Protein AF-A0A7J4EDD0-F1 (afdb_monomer)

Nearest PDB structures (foldseek):
  2yhy-assembly1_A  TM=7.976E-01  e=3.354E-06  Homo sapiens
  2gup-assembly1_A-2  TM=8.672E-01  e=3.233E-05  Streptococcus pneumoniae TIGR4
  5f7q-assembly1_J  TM=7.945E-01  e=8.538E-05  Listeria monocytogenes EGD-e
  3hrg-assembly1_A  TM=6.516E-01  e=2.817E-03  Bacteroides thetaiotaomicron VPI-5482
  7ess-assembly1_A  TM=6.409E-01  e=4.863E-02  Mycobacterium tuberculosis H37Rv

Radius of gyration: 22.36 Å; Cα contacts (8 Å, |Δi|>4): 185; chains: 1; bounding box: 66×40×45 Å

pLDDT: mean 84.86, std 14.79, range [34.81, 97.12]

Solvent-accessible surface area (backbone atoms only — not comparable to full-atom values): 7370 Å² total; per-residue (Å²): 134,66,74,66,61,64,51,52,55,52,52,53,53,53,50,50,53,53,53,51,55,62,69,66,56,77,74,75,85,55,35,30,40,38,35,43,43,41,63,69,35,31,37,42,34,44,29,43,91,90,38,73,53,81,78,63,49,74,47,70,40,56,97,39,63,68,50,46,50,57,59,50,46,61,50,57,74,74,47,86,64,71,25,34,31,80,45,62,62,57,45,72,43,95,89,35,28,25,67,42,18,95,67,38,67,72,47,40,69,34,46,51,40,59,49,36,34,76,75,67,74,28,55,54,52,76,85,85,128

Mean predicted aligned error: 10.22 Å

Foldseek 3Di:
DDVVVVVVVVVVVVVVVVVVVVVPPPPPFAWEWEWEQELFKIWIFIDTPNDTDDDIDMDGHDLAPVRVLVVVVVVCVVDPGQAYEYHYAADDDPNFARCDHPSHVNSHRDRRQVCCCVRVVHGYDDDDD

Structure (mmCIF, N/CA/C/O backbone):
data_AF-A0A7J4EDD0-F1
#
_entry.id   AF-A0A7J4EDD0-F1
#
loop_
_atom_site.group_PDB
_atom_site.id
_atom_site.type_symbol
_atom_site.label_atom_id
_atom_site.label_alt_id
_atom_site.label_comp_id
_atom_site.label_asym_id
_atom_site.label_entity_id
_atom_site.label_seq_id
_atom_site.pdbx_PDB_ins_code
_atom_site.Cartn_x
_atom_site.Cartn_y
_atom_site.Cartn_z
_atom_site.occupancy
_atom_site.B_iso_or_equiv
_atom_site.auth_seq_id
_atom_site.auth_comp_id
_atom_site.auth_asym_id
_atom_site.auth_atom_id
_atom_site.pdbx_PDB_model_num
ATOM 1 N N . MET A 1 1 ? -54.015 -27.247 30.458 1.00 54.25 1 MET A N 1
ATOM 2 C CA . MET A 1 1 ? -53.048 -26.294 29.867 1.00 54.25 1 MET A CA 1
ATOM 3 C C . MET A 1 1 ? -53.184 -26.386 28.359 1.00 54.25 1 MET A C 1
ATOM 5 O O . MET A 1 1 ? -53.191 -27.502 27.855 1.00 54.25 1 MET A O 1
ATOM 9 N N . ASN A 1 2 ? -53.405 -25.262 27.673 1.00 50.91 2 ASN A N 1
ATOM 10 C CA . ASN A 1 2 ? -53.648 -25.242 26.229 1.00 50.91 2 ASN A CA 1
ATOM 11 C C . ASN A 1 2 ? -52.295 -25.261 25.483 1.00 50.91 2 ASN A C 1
ATOM 13 O O . ASN A 1 2 ? -51.528 -24.311 25.653 1.00 50.91 2 ASN A O 1
ATOM 17 N N . PRO A 1 3 ? -51.970 -26.310 24.704 1.00 57.06 3 PRO A N 1
ATOM 18 C CA . PRO A 1 3 ? -50.662 -26.470 24.057 1.00 57.06 3 PRO A CA 1
ATOM 19 C C . PRO A 1 3 ? -50.310 -25.357 23.055 1.00 57.06 3 PRO A C 1
ATOM 21 O O . PRO A 1 3 ? -49.136 -25.169 22.744 1.00 57.06 3 PRO A O 1
ATOM 24 N N . GLU A 1 4 ? -51.291 -24.587 22.578 1.00 57.91 4 GLU A N 1
ATOM 25 C CA . GLU A 1 4 ? -51.043 -23.431 21.707 1.00 57.91 4 GLU A CA 1
ATOM 26 C C . GLU A 1 4 ? -50.458 -22.223 22.456 1.00 57.91 4 GLU A C 1
ATOM 28 O O . GLU A 1 4 ? -49.607 -21.521 21.910 1.00 57.91 4 GLU A O 1
ATOM 33 N N . SER A 1 5 ? -50.824 -22.032 23.731 1.00 56.88 5 SER A N 1
ATOM 34 C CA . SER A 1 5 ? -50.304 -20.941 24.576 1.00 56.88 5 SER A CA 1
ATOM 35 C C . SER A 1 5 ? -48.799 -21.089 24.803 1.00 56.88 5 SER A C 1
ATOM 37 O O . SER A 1 5 ? -48.040 -20.133 24.703 1.00 56.88 5 SER A O 1
ATOM 39 N N . THR A 1 6 ? -48.345 -22.328 25.006 1.00 62.06 6 THR A N 1
ATOM 40 C CA . THR A 1 6 ? -46.936 -22.663 25.258 1.00 62.06 6 THR A CA 1
ATOM 41 C C . THR A 1 6 ? -46.057 -22.516 24.011 1.00 62.06 6 THR A C 1
ATOM 43 O O . THR A 1 6 ? -44.832 -22.439 24.109 1.00 62.06 6 THR A O 1
ATOM 46 N N . ARG A 1 7 ? -46.669 -22.514 22.819 1.00 68.94 7 ARG A N 1
ATOM 47 C CA . ARG A 1 7 ? -45.967 -22.379 21.537 1.00 68.94 7 ARG A CA 1
ATOM 48 C C . ARG A 1 7 ? -45.723 -20.915 21.174 1.00 68.94 7 ARG A C 1
ATOM 50 O O . ARG A 1 7 ? -44.655 -20.608 20.656 1.00 68.94 7 ARG A O 1
ATOM 57 N N . LEU A 1 8 ? -46.682 -20.037 21.467 1.00 67.75 8 LEU A N 1
ATOM 58 C CA . LEU A 1 8 ? -46.563 -18.588 21.271 1.00 67.75 8 LEU A CA 1
ATOM 59 C C . LEU A 1 8 ? -45.505 -17.974 22.196 1.00 67.75 8 LEU A C 1
ATOM 61 O O . LEU A 1 8 ? -44.610 -17.288 21.713 1.00 67.75 8 LEU A O 1
ATOM 65 N N . GLU A 1 9 ? -45.527 -18.324 23.484 1.00 72.31 9 GLU A N 1
ATOM 66 C CA . GLU A 1 9 ? -44.563 -17.821 24.477 1.00 72.31 9 GLU A CA 1
ATOM 67 C C . GLU A 1 9 ? -43.112 -18.186 24.119 1.00 72.31 9 GLU A C 1
ATOM 69 O O . GLU A 1 9 ? -42.212 -17.352 24.203 1.00 72.31 9 GLU A O 1
ATOM 74 N N . LYS A 1 10 ? -42.875 -19.411 23.628 1.00 74.06 10 LYS A N 1
ATOM 75 C CA . LYS A 1 10 ? -41.546 -19.831 23.153 1.00 74.06 10 LYS A CA 1
ATOM 76 C C . LYS A 1 10 ? -41.062 -19.026 21.948 1.00 74.06 10 LYS A C 1
ATOM 78 O O . LYS A 1 10 ? -39.880 -18.713 21.865 1.00 74.06 10 LYS A O 1
ATOM 83 N N . HIS A 1 11 ? -41.961 -18.692 21.027 1.00 74.56 11 HIS A N 1
ATOM 84 C CA . HIS A 1 11 ? -41.615 -17.943 19.821 1.00 74.56 11 HIS A CA 1
ATOM 85 C C . HIS A 1 11 ? -41.265 -16.479 20.138 1.00 74.56 11 HIS A C 1
ATOM 87 O O . HIS A 1 11 ? -40.349 -15.914 19.541 1.00 74.56 11 HIS A O 1
ATOM 93 N N . GLU A 1 12 ? -41.962 -15.869 21.099 1.00 78.38 12 GLU A N 1
ATOM 94 C CA . GLU A 1 12 ? -41.677 -14.507 21.567 1.00 78.38 12 GLU A CA 1
ATOM 95 C C . GLU A 1 12 ? -40.356 -14.433 22.346 1.00 78.38 12 GLU A C 1
ATOM 97 O O . GLU A 1 12 ? -39.560 -13.515 22.131 1.00 78.38 12 GLU A O 1
ATOM 102 N N . GLU A 1 13 ? -40.078 -15.435 23.186 1.00 78.62 13 GLU A N 1
ATOM 103 C CA . GLU A 1 13 ? -38.811 -15.585 23.909 1.00 78.62 13 GLU A CA 1
ATOM 104 C C . GLU A 1 13 ? -37.626 -15.738 22.934 1.00 78.62 13 GLU A C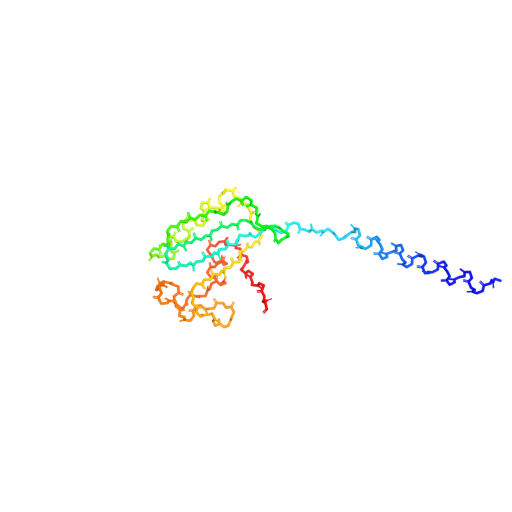 1
ATOM 106 O O . GLU A 1 13 ? -36.627 -15.021 23.038 1.00 78.62 13 GLU A O 1
ATOM 111 N N . GLU A 1 14 ? -37.751 -16.606 21.923 1.00 78.38 14 GLU A N 1
ATOM 112 C CA . GLU A 1 14 ? -36.730 -16.801 20.884 1.00 78.38 14 GLU A CA 1
ATOM 113 C C . GLU A 1 14 ? -36.493 -15.530 20.057 1.00 78.38 14 GLU A C 1
ATOM 115 O O . GLU A 1 14 ? -35.344 -15.181 19.759 1.00 78.38 14 GLU A O 1
ATOM 120 N N . PHE A 1 15 ? -37.558 -14.794 19.725 1.00 77.19 15 PHE A N 1
ATOM 121 C CA . PHE A 1 15 ? -37.450 -13.530 19.003 1.00 77.19 15 PHE A CA 1
ATOM 122 C C . PHE A 1 15 ? -36.754 -12.454 19.845 1.00 77.19 15 PHE A C 1
ATOM 124 O O . PHE A 1 15 ? -35.880 -11.747 19.335 1.00 77.19 15 PHE A O 1
ATOM 131 N N . ARG A 1 16 ? -37.069 -12.360 21.144 1.00 78.38 16 ARG A N 1
ATOM 132 C CA . ARG A 1 16 ? -36.403 -11.439 22.077 1.00 78.38 16 ARG A CA 1
ATOM 133 C C . ARG A 1 16 ? -34.909 -11.743 22.190 1.00 78.38 16 ARG A C 1
ATOM 135 O O . ARG A 1 16 ? -34.099 -10.836 22.010 1.00 78.38 16 ARG A O 1
ATOM 142 N N . ILE A 1 17 ? -34.542 -13.014 22.372 1.00 74.44 17 ILE A N 1
ATOM 143 C CA . ILE A 1 17 ? -33.140 -13.462 22.426 1.00 74.44 17 ILE A CA 1
ATOM 144 C C . ILE A 1 17 ? -32.413 -13.143 21.109 1.00 74.44 17 ILE A C 1
ATOM 146 O O . ILE A 1 17 ? -31.254 -12.725 21.121 1.00 74.44 17 ILE A O 1
ATOM 150 N N . HIS A 1 18 ? -33.070 -13.307 19.958 1.00 69.44 18 HIS A N 1
ATOM 151 C CA . HIS A 1 18 ? -32.485 -12.965 18.659 1.00 69.44 18 HIS A CA 1
ATOM 152 C C . HIS A 1 18 ? -32.245 -11.451 18.498 1.00 69.44 18 HIS A C 1
ATOM 154 O O . HIS A 1 18 ? -31.208 -11.044 17.969 1.00 69.44 18 HIS A O 1
ATOM 160 N N . GLN A 1 19 ? -33.166 -10.608 18.976 1.00 67.62 19 GLN A N 1
ATOM 161 C CA . GLN A 1 19 ? -33.020 -9.147 18.958 1.00 67.62 19 GLN A CA 1
ATOM 162 C C . GLN A 1 19 ? -31.932 -8.659 19.927 1.00 67.62 19 GLN A C 1
ATOM 164 O O . GLN A 1 19 ? -31.146 -7.780 19.574 1.00 67.62 19 GLN A O 1
ATOM 169 N N . GLU A 1 20 ? -31.823 -9.257 21.116 1.00 63.16 20 GLU A N 1
ATOM 170 C CA . GLU A 1 20 ? -30.758 -8.946 22.080 1.00 63.16 20 GLU A CA 1
ATOM 171 C C . GLU A 1 20 ? -29.374 -9.377 21.574 1.00 63.16 20 GLU A C 1
ATOM 173 O O . GLU A 1 20 ? -28.414 -8.618 21.696 1.00 63.16 20 GLU A O 1
ATOM 178 N N . LYS 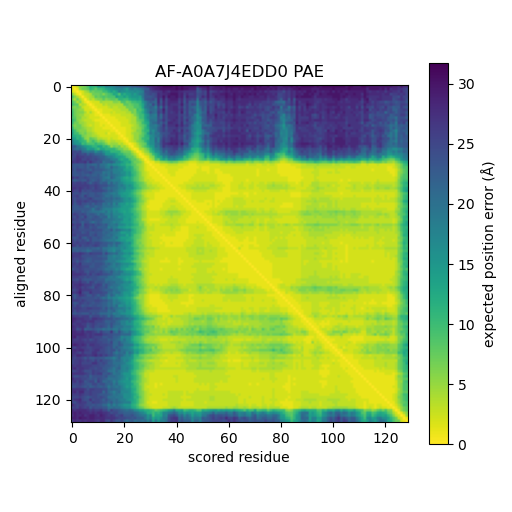A 1 21 ? -29.265 -10.529 20.895 1.00 60.16 21 LYS A N 1
ATOM 179 C CA . LYS A 1 21 ? -28.019 -10.951 20.225 1.00 60.16 21 LYS A CA 1
ATOM 180 C C . LYS A 1 21 ? -27.588 -10.003 19.103 1.00 60.16 21 LYS A C 1
ATOM 182 O O . LYS A 1 21 ? -26.392 -9.808 18.917 1.00 60.16 21 LYS A O 1
ATOM 187 N N . LYS A 1 22 ? -28.535 -9.396 18.376 1.00 59.00 22 LYS A N 1
ATOM 188 C CA . LYS A 1 22 ? -28.236 -8.338 17.392 1.00 59.00 22 LYS A CA 1
ATOM 189 C C . LYS A 1 22 ? -27.812 -7.024 18.050 1.00 59.00 22 LYS A C 1
ATOM 191 O O . LYS A 1 22 ? -26.978 -6.326 17.489 1.00 59.00 22 LYS A O 1
ATOM 196 N N . LYS A 1 23 ? -28.360 -6.690 19.224 1.00 55.62 23 LYS A N 1
ATOM 197 C CA . LYS A 1 23 ? -27.972 -5.492 19.991 1.00 55.62 23 LYS A CA 1
ATOM 198 C C . LYS A 1 23 ? -26.587 -5.604 20.636 1.00 55.62 23 LYS A C 1
ATOM 200 O O . LYS A 1 23 ? -25.915 -4.589 20.741 1.00 55.62 23 LYS A O 1
ATOM 205 N N . ASN A 1 24 ? -26.157 -6.811 21.009 1.00 51.94 24 ASN A N 1
ATOM 206 C CA . ASN A 1 24 ? -24.850 -7.068 21.631 1.00 51.94 24 ASN A CA 1
ATOM 207 C C . ASN A 1 24 ? -23.736 -7.435 20.633 1.00 51.94 24 ASN A C 1
ATOM 209 O O . ASN A 1 24 ? -22.666 -7.881 21.045 1.00 51.94 24 ASN A O 1
ATOM 213 N N . GLN A 1 25 ? -23.949 -7.251 19.327 1.00 51.75 25 GLN A N 1
ATOM 214 C CA . GLN A 1 25 ? -22.828 -7.171 18.394 1.00 51.75 25 GLN A CA 1
ATOM 215 C C . GLN A 1 25 ? -22.153 -5.814 18.597 1.00 51.75 25 GLN A C 1
ATOM 217 O O . GLN A 1 25 ? -22.505 -4.832 17.950 1.00 51.75 25 GLN A O 1
ATOM 222 N N . GLU A 1 26 ? -21.190 -5.764 19.518 1.00 51.56 26 GLU A N 1
ATOM 223 C CA . GLU A 1 26 ? -20.171 -4.719 19.527 1.00 51.56 26 GLU A CA 1
ATOM 224 C C . GLU A 1 26 ? -19.495 -4.738 18.154 1.00 51.56 26 GLU A C 1
ATOM 226 O O . GLU A 1 26 ? -18.654 -5.587 17.847 1.00 51.56 26 GLU A O 1
ATOM 231 N N . VAL A 1 27 ? -19.928 -3.838 17.273 1.00 54.53 27 VAL A N 1
ATOM 232 C CA . VAL A 1 27 ? -19.199 -3.544 16.048 1.00 54.53 27 VAL A CA 1
ATOM 233 C C . VAL A 1 27 ? -17.942 -2.833 16.517 1.00 54.53 27 VAL A C 1
ATOM 235 O O . VAL A 1 27 ? -17.965 -1.633 16.769 1.00 54.53 27 VAL A O 1
ATOM 238 N N . PHE A 1 28 ? -16.859 -3.587 16.703 1.00 56.97 28 PHE A N 1
ATOM 239 C CA . PHE A 1 28 ? -15.540 -2.989 16.831 1.00 56.97 28 PHE A CA 1
ATOM 240 C C . PHE A 1 28 ? -15.338 -2.108 15.601 1.00 56.97 28 PHE A C 1
ATOM 242 O O . PHE A 1 28 ? -15.319 -2.606 14.470 1.00 56.97 28 PHE A O 1
ATOM 249 N N . GLU A 1 29 ? -15.261 -0.797 15.818 1.00 68.69 29 GLU A N 1
ATOM 250 C CA . GLU A 1 29 ? -14.984 0.159 14.756 1.00 68.69 29 GLU A CA 1
ATOM 251 C C . GLU A 1 29 ? -13.570 -0.118 14.244 1.00 68.69 29 GLU A C 1
ATOM 253 O O . GLU A 1 29 ? -12.573 0.264 14.850 1.00 68.69 29 GLU A O 1
ATOM 258 N N . MET A 1 30 ? -13.481 -0.875 13.148 1.00 84.25 30 MET A N 1
ATOM 259 C CA . MET A 1 30 ? -12.220 -1.111 12.463 1.00 84.25 30 MET A CA 1
ATOM 260 C C . MET A 1 30 ? -11.926 0.065 11.539 1.00 84.25 30 MET A C 1
ATOM 262 O O . MET A 1 30 ? -12.653 0.297 10.566 1.00 84.25 30 MET A O 1
ATOM 266 N N . ARG A 1 31 ? -10.814 0.743 11.815 1.00 92.00 31 ARG A N 1
ATOM 267 C CA . ARG A 1 31 ? -10.195 1.736 10.943 1.00 92.00 31 ARG A CA 1
ATOM 268 C C . ARG A 1 31 ? -9.069 1.088 10.151 1.00 92.00 31 ARG A C 1
ATOM 270 O O . ARG A 1 31 ? -8.135 0.517 10.714 1.00 92.00 31 ARG A O 1
ATOM 277 N N . LEU A 1 32 ? -9.147 1.174 8.830 1.00 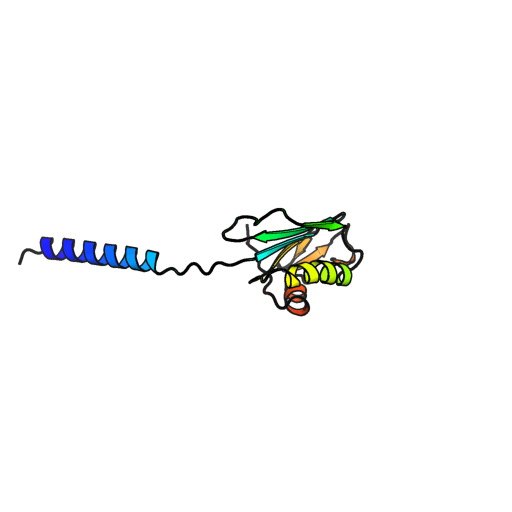94.19 32 LEU A N 1
ATOM 278 C CA . LEU A 1 32 ? -8.145 0.636 7.915 1.00 94.19 32 LEU A CA 1
ATOM 279 C C . LEU A 1 32 ? -7.437 1.768 7.182 1.00 94.19 32 LEU A C 1
ATOM 281 O O . LEU A 1 32 ? -8.083 2.700 6.708 1.00 94.19 32 LEU A O 1
ATOM 285 N N . LEU A 1 33 ? -6.120 1.650 7.040 1.00 95.50 33 LEU A N 1
ATOM 286 C CA . LEU A 1 33 ? -5.360 2.486 6.122 1.00 95.50 33 LEU A CA 1
ATOM 287 C C . LEU A 1 33 ? -5.425 1.853 4.732 1.00 95.50 33 LEU A C 1
ATOM 289 O O . LEU A 1 33 ? -4.915 0.754 4.507 1.00 95.50 33 LEU A O 1
ATOM 293 N N . CYS A 1 34 ? -6.046 2.535 3.781 1.00 95.88 34 CYS A N 1
ATOM 294 C CA . CYS A 1 34 ? -6.114 2.085 2.399 1.00 95.88 34 CYS A CA 1
ATOM 295 C C . CYS A 1 34 ? -5.037 2.773 1.564 1.00 95.88 34 CYS A C 1
ATOM 297 O O . CYS A 1 34 ? -5.001 3.999 1.496 1.00 95.88 34 CYS A O 1
ATOM 299 N N . LEU A 1 35 ? -4.194 1.980 0.904 1.00 95.62 35 LEU A N 1
ATOM 300 C CA . LEU A 1 35 ? -3.144 2.435 -0.002 1.00 95.62 35 LEU A CA 1
ATOM 301 C C . LEU A 1 35 ? -3.504 2.063 -1.442 1.00 95.62 35 LEU A C 1
ATOM 303 O O . LEU A 1 35 ? -3.834 0.911 -1.719 1.00 95.62 35 LEU A O 1
ATOM 307 N N . ASP A 1 36 ? -3.408 3.029 -2.348 1.00 95.38 36 ASP A N 1
ATOM 308 C CA . ASP A 1 36 ? -3.505 2.852 -3.798 1.00 95.38 36 ASP A CA 1
ATOM 309 C C . ASP A 1 36 ? -2.194 3.329 -4.429 1.00 95.38 36 ASP A C 1
ATOM 311 O O . ASP A 1 36 ? -1.922 4.530 -4.496 1.00 95.38 36 ASP A O 1
ATOM 315 N N . VAL A 1 37 ? -1.348 2.376 -4.821 1.00 95.06 37 VAL A N 1
ATOM 316 C CA . VAL A 1 37 ? 0.012 2.616 -5.315 1.00 95.06 37 VAL A CA 1
ATOM 317 C C . VAL A 1 37 ? 0.039 2.509 -6.839 1.00 95.06 37 VAL A C 1
ATOM 319 O O . VAL A 1 37 ? 0.113 1.412 -7.403 1.00 95.06 37 VAL A O 1
ATOM 322 N N . GLY A 1 38 ? -0.022 3.663 -7.506 1.00 94.31 38 GLY A N 1
ATOM 323 C CA . GLY A 1 38 ? 0.104 3.808 -8.956 1.00 94.31 38 GLY A CA 1
ATOM 324 C C . GLY A 1 38 ? 1.487 4.305 -9.384 1.00 94.31 38 GLY A C 1
ATOM 325 O O . GLY A 1 38 ? 2.281 4.748 -8.563 1.00 94.31 38 GLY A O 1
ATOM 326 N N . GLY A 1 39 ? 1.785 4.225 -10.687 1.00 94.38 39 GLY A N 1
ATOM 327 C CA . GLY A 1 39 ? 3.126 4.534 -11.216 1.00 94.38 39 GLY A CA 1
ATOM 328 C C . GLY A 1 39 ? 3.554 5.996 -11.084 1.00 94.38 39 GLY A C 1
ATOM 329 O O . GLY A 1 39 ? 4.739 6.281 -10.976 1.00 94.38 39 GLY A O 1
ATOM 330 N N . ASP A 1 40 ? 2.591 6.915 -11.080 1.00 95.06 40 ASP A N 1
ATOM 331 C CA . ASP A 1 40 ? 2.837 8.357 -10.962 1.00 95.06 40 ASP A CA 1
ATOM 332 C C . ASP A 1 40 ? 2.650 8.859 -9.525 1.00 95.06 40 ASP A C 1
ATOM 334 O O . ASP A 1 40 ? 3.394 9.704 -9.033 1.00 95.06 40 ASP A O 1
ATOM 338 N N . LYS A 1 41 ? 1.669 8.300 -8.811 1.00 96.12 41 LYS A N 1
ATOM 339 C CA . LYS A 1 41 ? 1.311 8.733 -7.463 1.00 96.12 41 LYS A CA 1
ATOM 340 C C . LYS A 1 41 ? 0.761 7.618 -6.601 1.00 96.12 41 LYS A C 1
ATOM 342 O O . LYS A 1 41 ? 0.198 6.641 -7.095 1.00 96.12 41 LYS A O 1
ATOM 347 N N . VAL A 1 42 ? 0.869 7.843 -5.301 1.00 96.88 42 VAL A N 1
ATOM 348 C CA . VAL A 1 42 ? 0.253 7.041 -4.253 1.00 96.88 42 VAL A CA 1
ATOM 349 C C . VAL A 1 42 ? -0.870 7.847 -3.619 1.00 96.88 42 VAL A C 1
ATOM 351 O O . VAL A 1 42 ? -0.723 9.045 -3.369 1.00 96.88 42 VAL A O 1
ATOM 354 N N . ARG A 1 43 ? -1.995 7.186 -3.351 1.00 97.00 43 ARG A N 1
ATOM 355 C CA . ARG A 1 43 ? -3.064 7.728 -2.511 1.00 97.00 43 ARG A CA 1
ATOM 356 C C . ARG A 1 43 ? -3.166 6.916 -1.234 1.00 97.00 43 ARG A C 1
ATOM 358 O O . ARG A 1 43 ? -3.133 5.687 -1.286 1.00 97.00 43 ARG A O 1
ATOM 365 N N . CYS A 1 44 ? -3.337 7.599 -0.112 1.00 95.81 44 CYS A N 1
ATOM 366 C CA . CYS A 1 44 ? -3.646 6.969 1.161 1.00 95.81 44 CYS A CA 1
ATOM 367 C C . CYS A 1 44 ? -4.893 7.600 1.787 1.00 95.81 44 CYS A C 1
ATOM 369 O O . CYS A 1 44 ? -5.122 8.808 1.690 1.00 95.81 44 CYS A O 1
ATOM 371 N N . GLY A 1 45 ? -5.736 6.771 2.393 1.00 95.38 45 GLY A N 1
ATOM 372 C CA . GLY A 1 45 ? -6.953 7.234 3.046 1.00 95.38 45 GLY A CA 1
ATOM 373 C C . GLY A 1 45 ? -7.384 6.309 4.168 1.00 95.38 45 GLY A C 1
ATOM 374 O O . GLY A 1 45 ? -7.241 5.091 4.071 1.00 95.38 45 GLY A O 1
ATOM 375 N N . SER A 1 46 ? -7.933 6.908 5.217 1.00 95.25 46 SER A N 1
ATOM 376 C CA . SER A 1 46 ? -8.552 6.198 6.328 1.00 95.25 46 SER A CA 1
ATOM 377 C C . SER A 1 46 ? -9.940 5.708 5.919 1.00 95.25 46 SER A C 1
ATOM 379 O O . SER A 1 46 ? -10.715 6.455 5.317 1.00 95.25 46 SER A O 1
ATOM 381 N N . VAL A 1 47 ? -10.257 4.442 6.187 1.00 93.44 47 VAL A N 1
ATOM 382 C CA . VAL A 1 47 ? -11.564 3.840 5.902 1.00 93.44 47 VAL A CA 1
ATOM 383 C C . VAL A 1 47 ? -12.137 3.220 7.166 1.00 93.44 47 VAL A C 1
ATOM 385 O O . VAL A 1 47 ? -11.527 2.346 7.772 1.00 93.44 47 VAL A O 1
ATOM 388 N N . GLU A 1 48 ? -13.362 3.614 7.499 1.00 92.50 48 GLU A N 1
ATOM 389 C CA . GLU A 1 48 ? -14.145 3.058 8.605 1.00 92.50 48 GLU A CA 1
ATOM 390 C C . GLU A 1 48 ? -15.530 2.688 8.099 1.00 92.50 48 GLU A C 1
ATOM 392 O O . GLU A 1 48 ? -16.154 3.450 7.356 1.00 92.50 48 GLU A O 1
ATOM 397 N N . ASN A 1 49 ? -16.024 1.507 8.476 1.00 87.12 49 ASN A N 1
ATOM 398 C CA . ASN A 1 49 ? -17.363 1.038 8.096 1.00 87.12 49 ASN A CA 1
ATOM 399 C C . ASN A 1 49 ? -17.635 1.119 6.575 1.00 87.12 49 ASN A C 1
ATOM 401 O O . ASN A 1 49 ? -18.746 1.407 6.129 1.00 87.12 49 ASN A O 1
ATOM 405 N N . GLY A 1 50 ? -16.595 0.885 5.763 1.00 86.38 50 GLY A N 1
ATOM 406 C CA . GLY A 1 50 ? -16.666 0.941 4.299 1.00 86.38 50 GLY A CA 1
ATOM 407 C C . GLY A 1 50 ? -16.734 2.352 3.704 1.00 86.38 50 GLY A C 1
ATOM 408 O O . GLY A 1 50 ? -16.978 2.479 2.506 1.00 86.38 50 GLY A O 1
ATOM 409 N N . LYS A 1 51 ? -16.522 3.402 4.505 1.00 91.56 51 LYS A N 1
ATOM 410 C CA . LYS A 1 51 ? -16.494 4.798 4.059 1.00 91.56 51 LYS A CA 1
ATOM 411 C C . LYS A 1 51 ? -15.108 5.395 4.245 1.00 91.5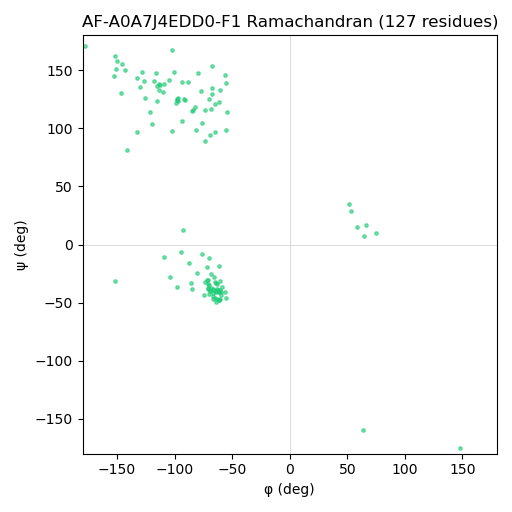6 51 LYS A C 1
ATOM 413 O O . LYS A 1 51 ? -14.491 5.212 5.291 1.00 91.56 51 LYS A O 1
ATOM 418 N N . ILE A 1 52 ? -14.660 6.135 3.235 1.00 93.62 52 ILE A N 1
ATOM 419 C CA . ILE A 1 52 ? -13.458 6.965 3.326 1.00 93.62 52 ILE A CA 1
ATOM 420 C C . ILE A 1 52 ? -13.733 8.100 4.312 1.00 93.62 52 ILE A C 1
ATOM 422 O O . ILE A 1 52 ? -14.740 8.799 4.193 1.00 93.62 52 ILE A O 1
ATOM 426 N N . GLN A 1 53 ? -12.828 8.269 5.267 1.00 94.38 53 GLN A N 1
ATOM 427 C CA . GLN A 1 53 ? -12.832 9.355 6.230 1.00 94.38 53 GLN A CA 1
ATOM 428 C C . GLN A 1 53 ? -12.014 10.520 5.670 1.00 94.38 53 GLN A C 1
ATOM 430 O O . GLN A 1 53 ? -10.852 10.366 5.292 1.00 94.38 53 GLN A O 1
ATOM 435 N N . GLY A 1 54 ? -12.634 11.696 5.591 1.00 91.00 54 GLY A N 1
ATOM 436 C CA . GLY A 1 54 ? -11.988 12.902 5.077 1.00 91.00 54 GLY A CA 1
ATOM 437 C C . GLY A 1 54 ? -11.571 12.820 3.602 1.00 91.00 54 GLY A C 1
ATOM 438 O O . GLY A 1 54 ? -12.109 12.047 2.807 1.00 91.00 54 GLY A O 1
ATOM 439 N N . LYS A 1 55 ? -10.625 13.685 3.219 1.00 93.69 55 LYS A N 1
ATOM 440 C CA . LYS A 1 55 ? -10.042 13.704 1.874 1.00 93.69 55 LYS A CA 1
ATOM 441 C C . LYS A 1 55 ? -8.785 12.823 1.866 1.00 93.69 55 LYS A C 1
ATOM 443 O O . LYS A 1 55 ? -7.884 13.108 2.653 1.00 93.69 55 LYS A O 1
ATOM 448 N N . PRO A 1 56 ? -8.676 11.827 0.965 1.00 94.44 56 PRO A N 1
ATOM 449 C CA . PRO A 1 56 ? -7.450 11.054 0.810 1.00 94.44 56 PRO A CA 1
ATOM 450 C C . PRO A 1 56 ? -6.251 11.959 0.538 1.00 94.44 56 PRO A C 1
ATOM 452 O O . PRO A 1 56 ? -6.347 12.916 -0.242 1.00 94.44 56 PRO A O 1
ATOM 455 N N . LYS A 1 57 ? -5.121 11.637 1.159 1.00 95.00 57 LYS A N 1
ATOM 456 C CA . LYS A 1 57 ? -3.848 12.280 0.854 1.00 95.00 57 LYS A CA 1
ATOM 457 C C . LYS A 1 57 ? -3.281 11.652 -0.413 1.00 95.00 57 LYS A C 1
ATOM 459 O O . LYS A 1 57 ? -3.491 10.470 -0.692 1.00 95.00 57 LYS A O 1
ATOM 464 N N . GLU A 1 58 ? -2.574 12.455 -1.193 1.00 97.00 58 GLU A N 1
ATOM 465 C CA . GLU A 1 58 ? -1.855 11.989 -2.372 1.00 97.00 58 GLU A CA 1
ATOM 466 C C . GLU A 1 58 ? -0.438 12.550 -2.377 1.00 97.00 58 GLU A C 1
ATOM 468 O O . GLU A 1 58 ? -0.209 13.687 -1.961 1.00 97.00 58 GLU A O 1
ATOM 473 N N . PHE A 1 59 ? 0.508 11.743 -2.843 1.00 96.50 59 PHE A N 1
ATOM 474 C CA . PHE A 1 59 ? 1.905 12.127 -3.003 1.00 96.50 59 PHE A CA 1
ATOM 475 C C . PHE A 1 59 ? 2.511 11.432 -4.233 1.00 96.50 59 PHE A C 1
ATOM 477 O O . PHE A 1 59 ? 1.997 10.390 -4.655 1.00 96.50 59 PHE A O 1
ATOM 484 N N . PRO A 1 60 ? 3.572 11.994 -4.844 1.00 97.12 60 PRO A N 1
ATOM 485 C CA . PRO A 1 60 ? 4.247 11.364 -5.978 1.00 97.12 60 PRO A CA 1
ATOM 486 C C . PRO A 1 60 ? 4.725 9.949 -5.645 1.00 97.12 60 PRO A C 1
ATOM 488 O O . PRO A 1 60 ? 5.132 9.683 -4.513 1.00 97.12 60 PRO A O 1
ATOM 491 N N . CYS A 1 61 ? 4.703 9.044 -6.625 1.00 96.69 61 CYS A N 1
ATOM 492 C CA . CYS A 1 61 ? 5.177 7.682 -6.423 1.00 96.69 61 CYS A CA 1
ATOM 493 C C . CYS A 1 61 ? 6.666 7.721 -6.048 1.00 96.69 61 CYS A C 1
ATOM 495 O O . CYS A 1 61 ? 7.476 8.268 -6.802 1.00 96.69 61 CYS A O 1
ATOM 497 N N . PRO A 1 62 ? 7.056 7.164 -4.890 1.00 95.75 62 PRO A N 1
ATOM 498 C CA . PRO A 1 62 ? 8.443 7.193 -4.465 1.00 95.75 62 PRO A CA 1
ATOM 499 C C . PRO A 1 62 ? 9.309 6.326 -5.383 1.00 95.75 62 PRO A C 1
ATOM 501 O O . PRO A 1 62 ? 8.854 5.346 -5.976 1.00 95.75 62 PRO A O 1
ATOM 504 N N . ALA A 1 63 ? 10.595 6.664 -5.469 1.00 95.56 63 ALA A N 1
ATOM 505 C CA . ALA A 1 63 ? 11.569 5.910 -6.260 1.00 95.56 63 ALA A CA 1
ATOM 506 C C . ALA A 1 63 ? 12.016 4.596 -5.588 1.00 95.56 63 ALA A C 1
ATOM 508 O O . ALA A 1 63 ? 12.739 3.808 -6.196 1.00 95.56 63 ALA A O 1
ATOM 509 N N . SER A 1 64 ? 11.621 4.363 -4.333 1.00 95.69 64 SER A N 1
ATOM 510 C CA . SER A 1 64 ? 11.996 3.181 -3.560 1.00 95.69 64 SER A CA 1
ATOM 511 C C . SER A 1 64 ? 10.944 2.823 -2.513 1.00 95.69 64 SER A C 1
ATOM 513 O O . SER A 1 64 ? 10.142 3.659 -2.090 1.00 95.69 64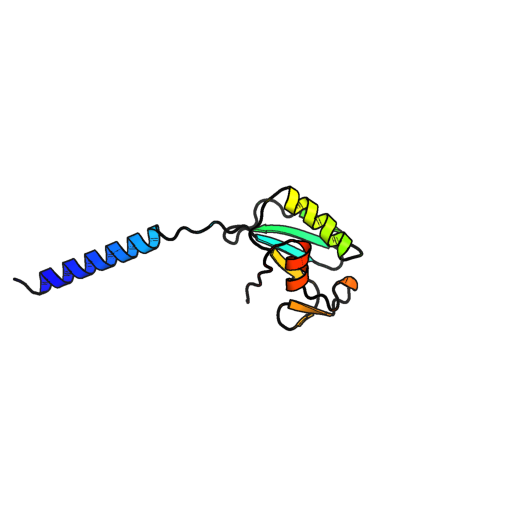 SER A O 1
ATOM 515 N N . LEU A 1 65 ? 11.015 1.579 -2.039 1.00 93.94 65 LEU A N 1
ATOM 516 C CA . LEU A 1 65 ? 10.161 1.061 -0.973 1.00 93.94 65 LEU A CA 1
ATOM 517 C C . LEU A 1 65 ? 10.347 1.811 0.357 1.00 93.94 65 LEU A C 1
ATOM 519 O O . LEU A 1 65 ? 9.369 2.138 1.018 1.00 93.94 65 LEU A O 1
ATOM 523 N N . SER A 1 66 ? 11.585 2.176 0.706 1.00 94.81 66 SER A N 1
ATOM 524 C CA . SER A 1 66 ? 11.873 3.006 1.889 1.00 94.81 66 SER A CA 1
ATOM 525 C C . SER A 1 66 ? 11.268 4.413 1.771 1.00 94.81 66 SER A C 1
ATOM 527 O O . SER A 1 66 ? 10.818 4.993 2.758 1.00 94.81 66 SER A O 1
ATOM 529 N N . GLY A 1 67 ? 11.188 4.962 0.552 1.00 95.69 67 GLY A N 1
ATOM 530 C CA . GLY A 1 67 ? 10.470 6.212 0.307 1.00 95.69 67 GLY A CA 1
ATOM 531 C C . GLY A 1 67 ? 8.971 6.084 0.590 1.00 95.69 67 GLY A C 1
ATOM 532 O O . GLY A 1 67 ? 8.393 6.977 1.204 1.00 95.69 67 GLY A O 1
ATOM 533 N N . LEU A 1 68 ? 8.357 4.961 0.198 1.00 95.50 68 LEU A N 1
ATOM 534 C CA . LEU A 1 68 ? 6.955 4.670 0.509 1.00 95.50 68 LEU A CA 1
ATOM 535 C C . LEU A 1 68 ? 6.730 4.540 2.019 1.00 95.50 68 LEU A C 1
ATOM 537 O O . LEU A 1 68 ? 5.800 5.142 2.551 1.00 95.50 68 LEU A O 1
ATOM 541 N N . GLU A 1 69 ? 7.597 3.794 2.700 1.00 95.25 69 GLU A N 1
ATOM 542 C CA . GLU A 1 69 ? 7.561 3.614 4.153 1.00 95.25 69 GLU A CA 1
ATOM 543 C C . GLU A 1 69 ? 7.592 4.956 4.886 1.00 95.25 69 GLU A C 1
ATOM 545 O O . GLU A 1 69 ? 6.761 5.203 5.753 1.00 95.25 69 GLU A O 1
ATOM 550 N N . LYS A 1 70 ? 8.482 5.868 4.480 1.00 94.94 70 LYS A N 1
ATOM 551 C CA . LYS A 1 70 ? 8.586 7.203 5.077 1.00 94.94 70 LYS A CA 1
ATOM 552 C C . LYS A 1 70 ? 7.307 8.026 4.916 1.00 94.94 70 LYS A C 1
ATOM 554 O O . LYS A 1 70 ? 6.927 8.738 5.842 1.00 94.94 70 LYS A O 1
ATOM 55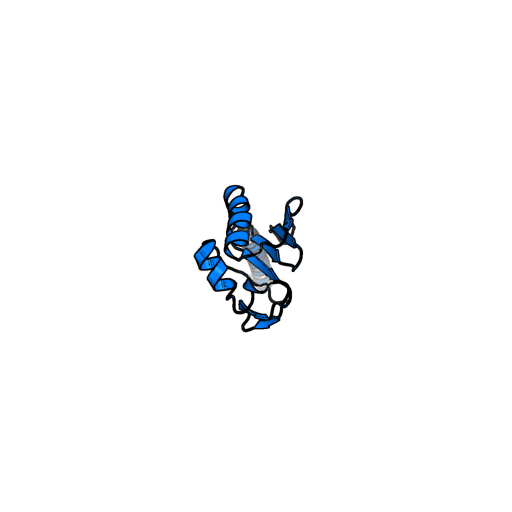9 N N . GLU A 1 71 ? 6.660 7.977 3.753 1.00 95.38 71 GLU A N 1
ATOM 560 C CA . GLU A 1 71 ? 5.409 8.714 3.531 1.00 95.38 71 GLU A CA 1
ATOM 561 C C . GLU A 1 71 ? 4.238 8.101 4.311 1.00 95.38 71 GLU A C 1
ATOM 563 O O . GLU A 1 71 ? 3.440 8.838 4.888 1.00 95.38 71 GLU A O 1
ATOM 568 N N . ILE A 1 72 ? 4.169 6.769 4.406 1.00 94.62 72 ILE A N 1
ATOM 569 C CA . ILE A 1 72 ? 3.164 6.073 5.222 1.00 94.62 72 ILE A CA 1
ATOM 570 C C . ILE A 1 72 ? 3.412 6.296 6.718 1.00 94.62 72 ILE A C 1
ATOM 572 O O . ILE A 1 72 ? 2.457 6.474 7.466 1.00 94.62 72 ILE A O 1
ATOM 576 N N . GLY A 1 73 ? 4.667 6.344 7.165 1.00 92.88 73 GLY A N 1
ATOM 577 C CA . GLY A 1 73 ? 5.021 6.594 8.563 1.00 92.88 73 GLY A CA 1
ATOM 578 C C . GLY A 1 73 ? 4.425 7.899 9.090 1.00 92.88 73 GLY A C 1
ATOM 579 O O . GLY A 1 73 ? 3.834 7.908 10.163 1.00 92.88 73 GLY A O 1
ATOM 580 N N . LYS A 1 74 ? 4.440 8.968 8.282 1.00 92.69 74 LYS A N 1
ATOM 581 C CA . LYS A 1 74 ? 3.782 10.245 8.625 1.00 92.69 74 LYS A CA 1
ATOM 582 C C . LYS A 1 74 ? 2.271 10.101 8.834 1.00 92.69 74 LYS A C 1
ATOM 584 O O . LYS A 1 74 ? 1.679 10.865 9.590 1.00 92.69 74 LYS A O 1
ATOM 589 N N . GLU A 1 75 ? 1.634 9.169 8.128 1.00 91.12 75 GLU A N 1
ATOM 590 C CA . GLU A 1 75 ? 0.208 8.876 8.287 1.00 91.12 75 GLU A CA 1
ATOM 591 C C . GLU A 1 75 ? -0.057 8.096 9.577 1.00 91.12 75 GLU A C 1
ATOM 593 O O . GLU A 1 75 ? -0.974 8.431 10.322 1.00 91.12 75 GLU A O 1
ATOM 598 N N . LEU A 1 76 ? 0.778 7.095 9.861 1.00 92.38 76 LEU A N 1
ATOM 599 C CA . LEU A 1 76 ? 0.691 6.275 11.072 1.00 92.38 76 LEU A CA 1
ATOM 600 C C . LEU A 1 76 ? 1.033 7.058 12.353 1.00 92.38 76 LEU A C 1
ATOM 602 O O . LEU A 1 76 ? 0.563 6.707 13.430 1.00 92.38 76 LEU A O 1
ATOM 606 N N . GLU A 1 77 ? 1.827 8.127 12.253 1.00 91.19 77 GLU A N 1
ATOM 607 C CA . GLU A 1 77 ? 2.071 9.066 13.357 1.00 91.19 77 GLU A CA 1
ATOM 608 C C . GLU A 1 77 ? 0.846 9.942 13.667 1.00 91.19 77 GLU A C 1
ATOM 610 O O . GLU A 1 77 ? 0.655 10.357 14.811 1.00 91.19 77 GLU A O 1
ATOM 615 N N . ALA A 1 78 ? 0.020 10.241 12.659 1.00 88.19 78 ALA A N 1
ATOM 616 C CA . ALA A 1 78 ? -1.142 11.116 12.802 1.00 88.19 78 ALA A CA 1
ATOM 617 C C . ALA A 1 78 ? -2.390 10.369 13.296 1.00 88.19 78 ALA A C 1
ATOM 619 O O . ALA A 1 78 ? -3.211 10.947 14.010 1.00 88.19 78 ALA A O 1
ATOM 620 N N . GLU A 1 79 ? -2.544 9.102 12.910 1.00 87.94 79 GLU A N 1
ATOM 621 C CA . GLU A 1 79 ? -3.722 8.291 13.206 1.00 87.94 79 GLU A CA 1
ATOM 622 C C . GLU A 1 79 ? -3.356 6.831 13.497 1.00 87.94 79 GLU A C 1
ATOM 624 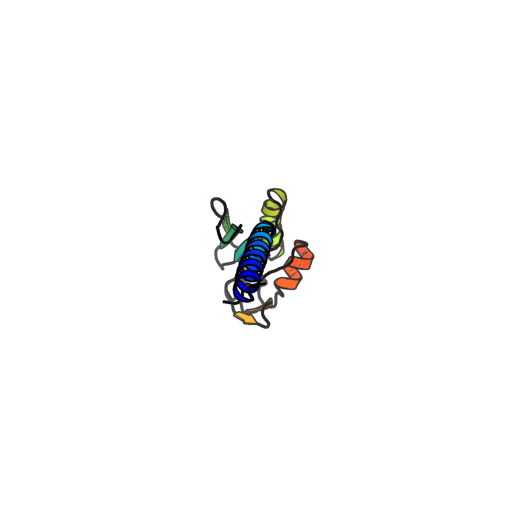O O . GLU A 1 79 ? -2.401 6.280 12.955 1.00 87.94 79 GLU A O 1
ATOM 629 N N . SER A 1 80 ? -4.158 6.168 14.334 1.00 91.19 80 SER A N 1
ATOM 630 C CA . SER A 1 80 ? -4.018 4.734 14.608 1.00 91.19 80 SER A CA 1
ATOM 631 C C . SER A 1 80 ? -4.920 3.905 13.700 1.00 91.19 80 SER A C 1
ATOM 633 O O . SER A 1 80 ? -6.082 4.243 13.490 1.00 91.19 80 SER A O 1
ATOM 635 N N . TYR A 1 81 ? -4.403 2.780 13.215 1.00 93.75 81 TYR A N 1
ATOM 636 C CA . TYR A 1 81 ? -5.098 1.893 12.286 1.00 93.75 81 TYR A CA 1
ATOM 637 C C . TYR A 1 81 ? -5.077 0.453 12.798 1.00 93.75 81 TYR A C 1
ATOM 639 O O . TYR A 1 81 ? -4.121 0.024 13.436 1.00 93.75 81 TYR A O 1
ATOM 647 N N . ASN A 1 82 ? -6.119 -0.319 12.492 1.00 93.81 82 ASN A N 1
ATOM 648 C CA . ASN A 1 82 ? -6.201 -1.741 12.839 1.00 93.81 82 ASN A CA 1
ATOM 649 C C . ASN A 1 82 ? -5.576 -2.646 11.771 1.00 93.81 82 ASN A C 1
ATOM 651 O O . ASN A 1 82 ? -5.336 -3.825 12.019 1.00 93.81 82 ASN A O 1
ATOM 655 N N . GLY A 1 83 ? -5.349 -2.118 10.570 1.00 93.94 83 GLY A N 1
ATOM 656 C CA . GLY A 1 83 ? -4.805 -2.865 9.448 1.00 93.94 83 GLY A CA 1
ATOM 657 C C . GLY A 1 83 ? -4.607 -1.991 8.221 1.00 93.94 83 GLY A C 1
ATOM 658 O O . GLY A 1 83 ? -5.071 -0.851 8.161 1.00 93.94 83 GLY A O 1
ATOM 659 N N . VAL A 1 84 ? -3.936 -2.558 7.226 1.00 94.94 84 VAL A N 1
ATOM 660 C CA . VAL A 1 84 ? -3.680 -1.909 5.940 1.00 94.94 84 VAL A CA 1
ATOM 661 C C . VAL A 1 84 ? -4.345 -2.714 4.833 1.00 94.94 84 VAL A C 1
ATOM 663 O O . VAL A 1 84 ? -4.307 -3.945 4.830 1.00 94.94 84 VAL A O 1
ATOM 666 N N . THR A 1 85 ? -4.931 -2.035 3.856 1.00 93.12 85 THR A N 1
ATOM 667 C CA . THR A 1 85 ? -5.289 -2.650 2.575 1.00 93.12 85 THR A CA 1
ATOM 668 C C . THR A 1 85 ? -4.443 -2.032 1.480 1.00 93.12 85 THR A C 1
ATOM 670 O O . THR A 1 85 ? -4.356 -0.809 1.396 1.00 93.12 85 THR A O 1
ATOM 673 N N . PHE A 1 86 ? -3.864 -2.862 0.621 1.00 92.38 86 PHE A N 1
ATOM 674 C CA . PHE A 1 86 ? -2.900 -2.422 -0.378 1.00 92.38 86 PHE A CA 1
ATOM 675 C C . PHE A 1 86 ? -3.398 -2.769 -1.782 1.00 92.38 86 PHE A C 1
ATOM 677 O O . PHE A 1 86 ? -3.530 -3.942 -2.140 1.00 92.38 86 PHE A O 1
ATOM 684 N N . ALA A 1 87 ? -3.687 -1.742 -2.571 1.00 92.19 87 ALA A N 1
ATOM 685 C CA . ALA A 1 87 ? -3.938 -1.830 -3.998 1.00 92.19 87 ALA A CA 1
ATOM 686 C C . ALA A 1 87 ? -2.711 -1.309 -4.747 1.00 92.19 87 ALA A C 1
ATOM 688 O O . ALA A 1 87 ? -2.065 -0.353 -4.321 1.00 92.19 87 ALA A O 1
ATOM 689 N N 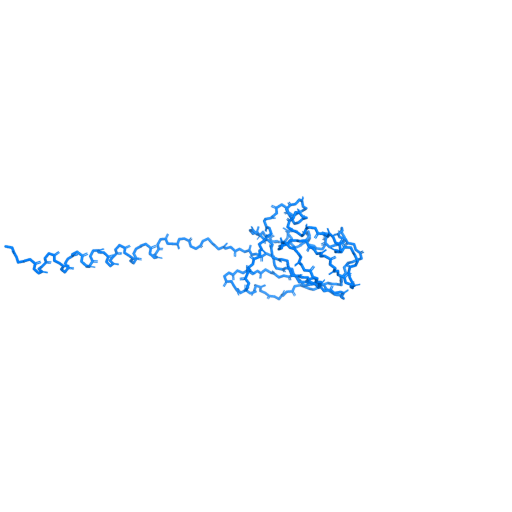. THR A 1 88 ? -2.366 -1.952 -5.860 1.00 91.50 88 THR A N 1
ATOM 690 C CA . THR A 1 88 ? -1.193 -1.551 -6.630 1.00 91.50 88 THR A CA 1
ATOM 691 C C . THR A 1 88 ? -1.319 -1.855 -8.110 1.00 91.50 88 THR A C 1
ATOM 693 O O . THR A 1 88 ? -2.002 -2.803 -8.504 1.00 91.50 88 THR A O 1
ATOM 696 N N . ALA A 1 89 ? -0.642 -1.048 -8.925 1.00 84.81 89 ALA A N 1
ATOM 697 C CA . ALA A 1 89 ? -0.453 -1.309 -10.339 1.00 84.81 89 ALA A CA 1
ATOM 698 C C . ALA A 1 89 ? 0.465 -2.523 -10.542 1.00 84.81 89 ALA A C 1
ATOM 700 O O . ALA A 1 89 ? 1.646 -2.490 -10.199 1.00 84.81 89 ALA A O 1
ATOM 701 N N . GLY A 1 90 ? -0.068 -3.583 -11.143 1.00 87.50 90 GLY A N 1
ATOM 702 C CA . GLY A 1 90 ? 0.685 -4.798 -11.428 1.00 87.50 90 GLY A CA 1
ATOM 703 C C . GLY A 1 90 ? -0.165 -6.061 -11.368 1.00 87.50 90 GLY A C 1
ATOM 704 O O . GLY A 1 90 ? -1.380 -6.008 -11.177 1.00 87.50 90 GLY A O 1
ATOM 705 N N . VAL A 1 91 ? 0.493 -7.206 -11.525 1.00 88.69 91 VAL A N 1
ATOM 706 C CA . VAL A 1 91 ? -0.115 -8.533 -11.359 1.00 88.69 91 VAL A CA 1
ATOM 707 C C . VAL A 1 91 ? 0.211 -9.048 -9.961 1.00 88.69 91 VAL A C 1
ATOM 709 O O . VAL A 1 91 ? 1.380 -9.115 -9.591 1.00 88.69 91 VAL A O 1
ATOM 712 N N . ILE A 1 92 ? -0.813 -9.415 -9.183 1.00 89.50 92 ILE A N 1
ATOM 713 C CA . ILE A 1 92 ? -0.641 -10.041 -7.863 1.00 89.50 92 ILE A CA 1
ATOM 714 C C . ILE A 1 92 ? -0.811 -11.554 -7.979 1.00 89.50 92 ILE A C 1
ATOM 716 O O . ILE A 1 92 ? -1.891 -12.033 -8.328 1.00 89.50 92 ILE A O 1
ATOM 720 N N . LYS A 1 93 ? 0.222 -12.296 -7.587 1.00 89.12 93 LYS A N 1
ATOM 721 C CA . LYS A 1 93 ? 0.228 -13.751 -7.440 1.00 89.12 93 LYS A CA 1
ATOM 722 C C . LYS A 1 93 ? 0.062 -14.140 -5.969 1.00 89.12 93 LYS A C 1
ATOM 724 O O . LYS A 1 93 ? 0.448 -13.396 -5.065 1.00 89.12 93 LYS A O 1
ATOM 729 N N . GLU A 1 94 ? -0.574 -15.288 -5.721 1.00 86.50 94 GLU A N 1
ATOM 730 C CA . GLU A 1 94 ? -0.735 -15.869 -4.371 1.00 86.50 94 GLU A CA 1
ATOM 731 C C . GLU A 1 94 ? -1.347 -14.900 -3.337 1.00 86.50 94 GLU A C 1
ATOM 733 O O . GLU A 1 94 ? -1.099 -14.974 -2.137 1.00 86.50 94 GLU A O 1
ATOM 738 N N . HIS A 1 95 ? -2.176 -13.961 -3.805 1.00 83.38 95 HIS A N 1
ATOM 739 C CA . HIS A 1 95 ? -2.838 -12.940 -2.986 1.00 83.38 95 HIS A CA 1
ATOM 740 C C . HIS A 1 95 ? -1.898 -12.014 -2.187 1.00 83.38 95 HIS A C 1
ATOM 742 O O . HIS A 1 95 ? -2.382 -11.338 -1.274 1.00 83.38 95 HIS A O 1
ATOM 748 N N . ALA A 1 96 ? -0.596 -11.974 -2.490 1.00 86.62 96 ALA A N 1
ATOM 749 C CA . ALA A 1 96 ? 0.378 -11.213 -1.701 1.00 86.62 96 ALA A CA 1
ATOM 750 C C . ALA A 1 96 ? 1.600 -10.716 -2.485 1.00 86.62 96 ALA A C 1
ATOM 752 O O . ALA A 1 96 ? 2.139 -9.667 -2.138 1.00 86.62 96 ALA A O 1
ATOM 753 N N . ILE A 1 97 ? 2.045 -11.446 -3.509 1.00 91.00 97 ILE A N 1
ATOM 754 C CA . ILE A 1 97 ? 3.297 -11.158 -4.213 1.00 91.00 97 ILE A CA 1
ATOM 755 C C . ILE A 1 97 ? 2.991 -10.358 -5.473 1.00 91.00 97 ILE A C 1
ATOM 757 O O . ILE A 1 97 ? 2.188 -10.793 -6.296 1.00 91.00 97 ILE A O 1
ATOM 761 N N . VAL A 1 98 ? 3.638 -9.209 -5.651 1.00 91.75 98 VAL A N 1
ATOM 762 C CA . VAL A 1 98 ? 3.592 -8.482 -6.924 1.00 91.75 98 VAL A CA 1
ATOM 763 C C . VAL A 1 98 ? 4.511 -9.197 -7.912 1.00 91.75 98 VAL A C 1
ATOM 765 O O . VAL A 1 98 ? 5.730 -9.108 -7.819 1.00 91.75 98 VAL A O 1
ATOM 768 N N . GLU A 1 99 ? 3.941 -9.935 -8.856 1.00 91.81 99 GLU A N 1
ATOM 769 C CA . GLU A 1 99 ? 4.714 -10.669 -9.859 1.00 91.81 99 GLU A CA 1
ATOM 770 C C . GLU A 1 99 ? 5.375 -9.707 -10.850 1.00 91.81 99 GLU A C 1
ATOM 772 O O . GLU A 1 99 ? 6.544 -9.868 -11.186 1.00 91.81 99 GLU A O 1
ATOM 777 N N . ILE A 1 100 ? 4.637 -8.682 -11.291 1.00 90.06 100 ILE A N 1
ATOM 778 C CA . ILE A 1 100 ? 5.109 -7.681 -12.255 1.00 90.06 100 ILE A CA 1
ATOM 779 C C . ILE A 1 100 ? 4.476 -6.328 -11.926 1.00 90.06 100 ILE A C 1
ATOM 781 O O . ILE A 1 100 ? 3.252 -6.241 -11.826 1.00 90.06 100 ILE A O 1
ATOM 785 N N . SER A 1 101 ? 5.286 -5.267 -11.846 1.00 90.81 101 SER A N 1
ATOM 786 C CA . SER A 1 101 ? 4.819 -3.874 -11.878 1.00 90.81 101 SER A CA 1
ATOM 787 C C . SER A 1 101 ? 5.677 -3.055 -12.853 1.00 90.81 101 SER A C 1
ATOM 789 O O . SER A 1 101 ? 6.770 -2.610 -12.500 1.00 90.81 101 SER A O 1
ATOM 791 N N . PRO A 1 102 ? 5.232 -2.856 -14.109 1.00 85.50 102 PRO A N 1
ATOM 792 C CA . PRO A 1 102 ? 6.090 -2.298 -15.159 1.00 85.50 102 PRO A CA 1
ATOM 793 C C . PRO A 1 102 ? 6.523 -0.856 -14.870 1.00 85.50 102 PRO A C 1
ATOM 795 O O . PRO A 1 102 ? 7.639 -0.462 -15.205 1.00 85.50 102 PRO A O 1
ATOM 798 N N . ASN A 1 103 ? 5.662 -0.088 -14.201 1.00 89.56 103 ASN A N 1
ATOM 799 C CA . ASN A 1 103 ? 5.891 1.326 -13.916 1.00 89.56 103 ASN A CA 1
ATOM 800 C C . ASN A 1 103 ? 6.530 1.567 -12.540 1.00 89.56 103 ASN A C 1
ATOM 802 O O . ASN A 1 103 ? 6.862 2.704 -12.226 1.00 89.56 103 ASN A O 1
ATOM 806 N N . ILE A 1 104 ? 6.689 0.527 -11.712 1.00 93.19 104 ILE A N 1
ATOM 807 C CA . ILE A 1 104 ? 7.196 0.643 -10.341 1.00 93.19 104 ILE A CA 1
ATOM 808 C C . ILE A 1 104 ? 8.114 -0.547 -10.055 1.00 93.19 104 ILE A C 1
ATOM 810 O O . ILE A 1 104 ? 7.729 -1.549 -9.457 1.00 93.19 104 ILE A O 1
ATOM 814 N N . GLN A 1 105 ? 9.364 -0.445 -10.502 1.00 91.81 105 GLN A N 1
ATOM 815 C CA . GLN A 1 105 ? 10.301 -1.573 -10.492 1.00 91.81 105 GLN A CA 1
ATOM 816 C C . GLN A 1 105 ? 10.539 -2.154 -9.091 1.00 91.81 105 GLN A C 1
ATOM 818 O O . GLN A 1 105 ? 10.612 -3.370 -8.944 1.00 91.81 105 GLN A O 1
ATOM 823 N N . TRP A 1 106 ? 10.577 -1.308 -8.056 1.00 94.00 106 TRP A N 1
ATOM 824 C CA . TRP A 1 106 ? 10.791 -1.736 -6.669 1.00 94.00 106 TRP A CA 1
ATOM 825 C C . TRP A 1 106 ? 9.613 -2.511 -6.059 1.00 94.00 106 TRP A C 1
ATOM 827 O O . TRP A 1 106 ? 9.781 -3.103 -4.996 1.00 94.00 106 TRP A O 1
ATOM 837 N N . LEU A 1 107 ? 8.439 -2.528 -6.700 1.00 93.19 107 LEU A N 1
ATOM 838 C CA . LEU A 1 107 ? 7.346 -3.410 -6.290 1.00 93.19 107 LEU A CA 1
ATOM 839 C C . LEU A 1 107 ? 7.524 -4.833 -6.802 1.00 93.19 107 LEU A C 1
ATOM 841 O O . LEU A 1 107 ? 6.955 -5.745 -6.219 1.00 93.19 107 LEU A O 1
ATOM 845 N N . THR A 1 108 ? 8.269 -5.049 -7.884 1.00 93.06 108 THR A N 1
ATOM 846 C CA . THR A 1 108 ? 8.400 -6.381 -8.483 1.00 93.06 108 THR A CA 1
ATOM 847 C C . THR A 1 108 ? 9.019 -7.362 -7.484 1.00 93.06 108 THR A C 1
ATOM 849 O O . THR A 1 108 ? 10.015 -7.055 -6.835 1.00 93.06 108 THR A O 1
ATOM 852 N N . ALA A 1 109 ? 8.413 -8.545 -7.365 1.00 92.88 109 ALA A N 1
ATOM 853 C CA . ALA A 1 109 ? 8.718 -9.593 -6.390 1.00 92.88 109 ALA A CA 1
ATOM 854 C C . ALA A 1 109 ? 8.473 -9.227 -4.911 1.00 92.88 109 ALA A C 1
ATOM 856 O O . ALA A 1 109 ? 8.780 -10.027 -4.024 1.00 92.88 109 ALA A O 1
ATOM 857 N N . LEU A 1 110 ? 7.871 -8.068 -4.616 1.00 94.06 110 LEU A N 1
ATOM 858 C CA . LEU A 1 110 ? 7.525 -7.693 -3.248 1.00 94.06 110 LEU A CA 1
ATOM 859 C C . LEU A 1 110 ? 6.376 -8.563 -2.728 1.00 94.06 110 LEU A C 1
ATOM 861 O O . LEU A 1 110 ? 5.287 -8.585 -3.305 1.00 94.06 110 LEU A O 1
ATOM 865 N N . ASN A 1 111 ? 6.586 -9.218 -1.585 1.00 94.81 111 ASN A N 1
ATOM 866 C CA . ASN A 1 111 ? 5.494 -9.767 -0.788 1.00 94.81 111 ASN A CA 1
ATOM 867 C C . ASN A 1 111 ? 4.882 -8.644 0.058 1.00 94.81 111 ASN A C 1
ATOM 869 O O . ASN A 1 111 ? 5.394 -8.296 1.120 1.00 94.81 111 ASN A O 1
ATOM 873 N N . VAL A 1 112 ? 3.775 -8.083 -0.421 1.00 93.25 112 VAL A N 1
ATOM 874 C CA . VAL A 1 112 ? 3.109 -6.924 0.183 1.00 93.25 112 VAL A CA 1
ATOM 875 C C . VAL A 1 112 ? 2.636 -7.224 1.601 1.00 93.25 112 VAL A C 1
ATOM 877 O O . VAL A 1 112 ? 2.799 -6.390 2.486 1.00 93.25 112 VAL A O 1
ATOM 880 N N . LYS A 1 113 ? 2.082 -8.418 1.843 1.00 92.94 113 LYS A N 1
ATOM 881 C CA . LYS A 1 113 ? 1.579 -8.779 3.175 1.00 92.94 113 LYS A CA 1
ATOM 882 C C . LYS A 1 113 ? 2.703 -8.844 4.197 1.00 92.94 113 LYS A C 1
ATOM 884 O O . LYS A 1 113 ? 2.553 -8.304 5.288 1.00 92.94 113 LYS A O 1
ATOM 889 N N . GLN A 1 114 ? 3.801 -9.496 3.823 1.00 94.88 114 GLN A N 1
ATOM 890 C CA . GLN A 1 114 ? 4.964 -9.627 4.689 1.00 94.88 114 GLN A CA 1
ATOM 891 C C . GLN A 1 114 ? 5.617 -8.264 4.923 1.00 94.88 114 GLN A C 1
ATOM 893 O O . GLN A 1 114 ? 5.879 -7.905 6.061 1.00 94.88 114 GLN A O 1
ATOM 898 N N . TRP A 1 115 ? 5.776 -7.456 3.871 1.00 94.56 115 TRP A N 1
ATOM 899 C CA . TRP A 1 115 ? 6.342 -6.117 3.996 1.00 94.56 115 TRP A CA 1
ATOM 900 C C . TRP A 1 115 ? 5.519 -5.209 4.920 1.00 94.56 115 TRP A C 1
ATOM 902 O O . TRP A 1 115 ? 6.086 -4.579 5.808 1.00 94.56 115 TRP A O 1
ATOM 912 N N . VAL A 1 116 ? 4.192 -5.166 4.759 1.00 94.50 116 VAL A N 1
ATOM 913 C CA . VAL A 1 116 ? 3.309 -4.385 5.641 1.00 94.50 116 VAL A CA 1
ATOM 914 C C . VAL A 1 116 ? 3.431 -4.857 7.092 1.00 94.50 116 VAL A C 1
ATOM 916 O O . VAL A 1 116 ? 3.512 -4.026 7.993 1.00 94.50 116 VAL A O 1
ATOM 919 N N . LEU A 1 117 ? 3.467 -6.171 7.324 1.00 94.31 117 LEU A N 1
ATOM 920 C CA . LEU A 1 117 ? 3.609 -6.718 8.670 1.00 94.31 117 LEU A CA 1
ATOM 921 C C . LEU A 1 117 ? 4.956 -6.328 9.295 1.00 94.31 117 LEU A C 1
ATOM 923 O O . LEU A 1 117 ? 4.978 -5.818 10.411 1.00 94.31 117 LEU A O 1
ATOM 927 N N . ASP A 1 118 ? 6.053 -6.521 8.563 1.00 94.81 118 ASP A N 1
ATOM 928 C CA . ASP A 1 118 ? 7.412 -6.307 9.066 1.00 94.81 118 ASP A CA 1
ATOM 929 C C . ASP A 1 118 ? 7.735 -4.826 9.298 1.00 94.81 118 ASP A C 1
ATOM 931 O O . ASP A 1 118 ? 8.461 -4.501 10.234 1.00 94.81 118 ASP A O 1
ATOM 935 N N . ASN A 1 119 ? 7.208 -3.930 8.456 1.00 92.94 119 ASN A N 1
ATOM 936 C CA . ASN A 1 119 ? 7.602 -2.515 8.454 1.00 92.94 119 ASN A CA 1
ATOM 937 C C . ASN A 1 119 ? 6.557 -1.605 9.104 1.00 92.94 119 ASN A C 1
ATOM 939 O O . ASN A 1 119 ? 6.910 -0.563 9.643 1.00 92.94 119 ASN A O 1
ATOM 943 N N . LEU A 1 120 ? 5.273 -1.980 9.072 1.00 92.12 120 LEU A N 1
ATOM 944 C CA . LEU A 1 120 ? 4.193 -1.171 9.648 1.00 92.12 120 LEU A CA 1
ATOM 945 C C . LEU A 1 120 ? 3.605 -1.798 10.918 1.00 92.12 120 LEU A C 1
ATOM 947 O O . LEU A 1 120 ? 2.820 -1.146 11.599 1.00 92.12 120 LEU A O 1
ATOM 951 N N . GLY A 1 121 ? 3.942 -3.053 11.239 1.00 92.69 121 GLY A N 1
ATOM 952 C CA . GLY A 1 121 ? 3.404 -3.755 12.409 1.00 92.69 121 GLY A CA 1
ATOM 953 C C . GLY A 1 121 ? 1.898 -4.029 12.326 1.00 92.69 121 GLY A C 1
ATOM 954 O O . GLY A 1 121 ? 1.263 -4.298 13.344 1.00 92.69 121 GLY A O 1
ATOM 955 N N . LEU A 1 122 ? 1.312 -3.942 11.127 1.00 93.56 122 LEU A N 1
ATOM 956 C CA . LEU A 1 122 ? -0.128 -4.041 10.903 1.00 93.56 122 LEU A CA 1
ATOM 957 C C . LEU A 1 122 ? -0.474 -5.266 10.049 1.00 93.56 122 LEU A C 1
ATOM 959 O O . LEU A 1 122 ? 0.280 -5.634 9.147 1.00 93.56 122 LEU A O 1
ATOM 963 N N . PRO A 1 123 ? -1.640 -5.899 10.261 1.00 92.88 123 PRO A N 1
ATOM 964 C CA . PRO A 1 123 ? -2.115 -6.927 9.349 1.00 92.88 123 PRO A 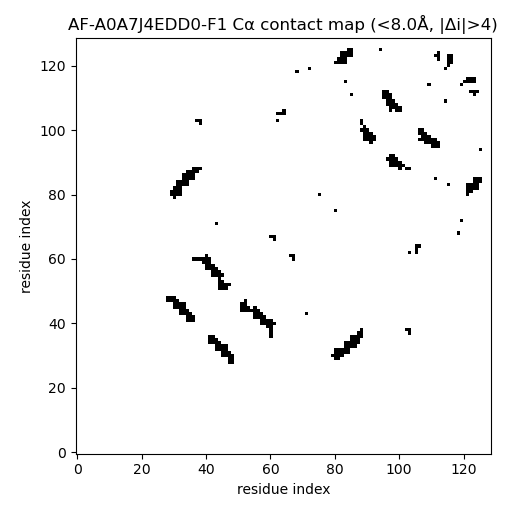CA 1
ATOM 965 C C . PRO A 1 123 ? -2.471 -6.312 7.988 1.00 92.88 123 PRO A C 1
ATOM 967 O O . PRO A 1 123 ? -3.160 -5.292 7.902 1.00 92.88 123 PRO A O 1
ATOM 970 N N . CYS A 1 124 ? -2.042 -6.965 6.907 1.00 91.56 124 CYS A N 1
ATOM 971 C CA . CYS A 1 124 ? -2.421 -6.589 5.548 1.00 91.56 124 CYS A CA 1
ATOM 972 C C . CYS A 1 124 ? -3.645 -7.392 5.088 1.00 91.56 124 CYS A C 1
ATOM 974 O O . CYS A 1 124 ? -3.554 -8.579 4.751 1.00 91.56 124 CYS A O 1
ATOM 976 N N . CYS A 1 125 ? -4.796 -6.733 5.035 1.00 77.31 125 CYS A N 1
ATOM 977 C CA . CYS A 1 125 ? -6.058 -7.335 4.631 1.00 77.31 125 CYS A CA 1
ATOM 978 C C . CYS A 1 125 ? -6.245 -7.241 3.111 1.00 77.31 125 CYS A C 1
ATOM 980 O O . CYS A 1 125 ? -5.999 -6.200 2.499 1.00 77.31 125 CYS A O 1
ATOM 982 N N . ARG A 1 126 ? -6.776 -8.305 2.499 1.00 60.38 126 ARG A N 1
ATOM 983 C CA . ARG A 1 126 ? -7.415 -8.216 1.179 1.00 60.38 126 ARG A CA 1
ATOM 984 C C . ARG A 1 126 ? -8.894 -8.543 1.358 1.00 60.38 126 ARG A C 1
ATOM 986 O O . ARG A 1 126 ? -9.212 -9.624 1.846 1.00 60.38 126 ARG A O 1
ATOM 993 N N . ARG A 1 127 ? -9.795 -7.642 0.952 1.00 46.12 127 ARG A N 1
ATOM 994 C CA . ARG A 1 127 ? -11.150 -8.066 0.575 1.00 46.12 127 ARG A CA 1
ATOM 995 C C . ARG A 1 127 ? -11.023 -8.751 -0.781 1.00 46.12 127 ARG A C 1
ATOM 997 O O . ARG A 1 127 ? -10.594 -8.125 -1.747 1.00 46.12 127 ARG A O 1
ATOM 1004 N N . SER A 1 128 ? -11.321 -10.042 -0.822 1.00 34.81 128 SER A N 1
ATOM 1005 C CA . SER A 1 128 ? -11.600 -10.746 -2.071 1.00 34.81 128 SER A CA 1
ATOM 1006 C C . SER A 1 128 ? -12.884 -10.143 -2.648 1.00 34.81 128 SER A C 1
ATOM 1008 O O . SER A 1 128 ? -13.894 -10.120 -1.943 1.00 34.81 128 SER A O 1
ATOM 1010 N N . TYR A 1 129 ? -12.817 -9.591 -3.861 1.00 38.72 129 TYR A N 1
ATOM 1011 C CA . TYR A 1 129 ? -14.005 -9.332 -4.679 1.00 38.72 129 TYR A CA 1
ATOM 1012 C C . TYR A 1 129 ? -14.361 -10.601 -5.445 1.00 38.72 129 TYR A C 1
ATOM 1014 O O . TYR A 1 129 ? -13.405 -11.314 -5.835 1.00 38.72 129 TYR A O 1
#

Sequence (129 aa):
MNPESTRLEKHEEEFRIHQEKKKNQEVFEMRLLCLDVGGDKVRCGSVENGKIQGKPKEFPCPASLSGLEKEIGKELEAESYNGVTFATAGVIKEHAIVEISPNIQWLTALNVKQWVLDNLGLPCCRRSY

Secondary structure (DSSP, 8-state):
--TTHHHHHHHHHHHHHHHHHHHT------EEEEEEE-SSEEEEEEEETTEEEEEEEEEEPPSSHHHHHHHHHHHHHHS--SEEEEEESSEEETTTEEEE-TT-GGGTT-BHHHHHHHHH-S-EE----